Protein AF-A0A535M4Y7-F1 (afdb_monomer_lite)

Radius of gyration: 46.16 Å; chains: 1; bounding box: 148×38×88 Å

pLDDT: mean 70.55, std 17.0, range [41.28, 97.62]

Sequence (174 aa):
MDRREHSTRHRTKHQRKEDGGMINRLTSAARKRRRQQGGFTLIELLVVITILGILAAIVSVSLLGITSKARENAKKTELQTVQAAFDAMLADQQIESGVQAQVSPSPATPTGPLVTACQGPATNRMDAFPPGGNAYTGPDTTLVTFLATHYLRQAITAYKYSCDGFGTINQSGP

Structure (mmCIF, N/CA/C/O backbone):
data_AF-A0A535M4Y7-F1
#
_entry.id   AF-A0A535M4Y7-F1
#
loop_
_atom_site.group_PDB
_atom_site.id
_atom_site.type_symbol
_atom_site.label_atom_id
_atom_site.label_alt_id
_atom_site.label_comp_id
_atom_site.label_asym_id
_atom_site.label_entity_id
_atom_site.label_seq_id
_atom_site.pdbx_PDB_ins_code
_atom_site.Cartn_x
_atom_site.Cartn_y
_atom_site.Cartn_z
_atom_site.occupancy
_atom_site.B_iso_or_equiv
_atom_site.auth_seq_id
_atom_site.auth_comp_id
_atom_site.auth_asym_id
_atom_site.auth_atom_id
_atom_site.pdbx_PDB_model_num
ATOM 1 N N . MET A 1 1 ? -118.844 -15.319 53.939 1.00 42.66 1 MET A N 1
ATOM 2 C CA . MET A 1 1 ? -119.234 -16.572 53.258 1.00 42.66 1 MET A CA 1
ATOM 3 C C . MET A 1 1 ? -118.797 -16.414 51.806 1.00 42.66 1 MET A C 1
ATOM 5 O O . MET A 1 1 ? -119.512 -15.807 51.033 1.00 42.66 1 MET A O 1
ATOM 9 N N . ASP A 1 2 ? -117.505 -16.532 51.506 1.00 55.22 2 ASP A N 1
ATOM 10 C CA . ASP A 1 2 ? -116.710 -17.773 51.413 1.00 55.22 2 ASP A CA 1
ATOM 11 C C . ASP A 1 2 ? -117.135 -18.622 50.204 1.00 55.22 2 ASP A C 1
ATOM 13 O O . ASP A 1 2 ? -118.200 -19.229 50.244 1.00 55.22 2 ASP A O 1
ATOM 17 N N . ARG A 1 3 ? -116.308 -18.661 49.146 1.00 57.88 3 ARG A N 1
ATOM 18 C CA . ARG A 1 3 ? -115.567 -19.872 48.734 1.00 57.88 3 ARG A CA 1
ATOM 19 C C . ARG A 1 3 ? -115.068 -19.842 47.281 1.00 57.88 3 ARG A C 1
ATOM 21 O O . ARG A 1 3 ? -115.871 -19.809 46.361 1.00 57.88 3 ARG A O 1
ATOM 28 N N . ARG A 1 4 ? -113.752 -20.098 47.176 1.00 57.22 4 ARG A N 1
ATOM 29 C CA . ARG A 1 4 ? -113.092 -21.120 46.324 1.00 57.22 4 ARG A CA 1
ATOM 30 C C . ARG A 1 4 ? -112.972 -20.821 44.822 1.00 57.22 4 ARG A C 1
ATOM 32 O O . ARG A 1 4 ? -113.959 -20.594 44.148 1.00 57.22 4 ARG A O 1
ATOM 39 N N . GLU A 1 5 ? -111.739 -20.640 44.328 1.00 62.53 5 GLU A N 1
ATOM 40 C CA . GLU A 1 5 ? -110.820 -21.694 43.809 1.00 62.53 5 GLU A CA 1
ATOM 41 C C . GLU A 1 5 ? -111.263 -22.192 42.422 1.00 62.53 5 GLU A C 1
ATOM 43 O O . GLU A 1 5 ? -112.447 -22.333 42.178 1.00 62.53 5 GLU A O 1
ATOM 48 N N . HIS A 1 6 ? -110.444 -22.551 41.438 1.00 54.75 6 HIS A N 1
ATOM 49 C CA . HIS A 1 6 ? -109.007 -22.681 41.189 1.00 54.75 6 HIS A CA 1
ATOM 50 C C . HIS A 1 6 ? -108.929 -23.156 39.710 1.00 54.75 6 HIS A C 1
ATOM 52 O O . HIS A 1 6 ? -109.954 -23.470 39.107 1.00 54.75 6 HIS A O 1
ATOM 58 N N . SER A 1 7 ? -107.723 -23.331 39.163 1.00 52.53 7 SER A N 1
ATOM 59 C CA . SER A 1 7 ? -107.417 -24.249 38.041 1.00 52.53 7 SER A CA 1
ATOM 60 C C . SER A 1 7 ? -107.094 -23.667 36.650 1.00 52.53 7 SER A C 1
ATOM 62 O O . SER A 1 7 ? -107.932 -23.510 35.771 1.00 52.53 7 SER A O 1
ATOM 64 N N . THR A 1 8 ? -105.784 -23.452 36.487 1.00 67.31 8 THR A N 1
ATOM 65 C CA . THR A 1 8 ? -104.877 -23.998 35.455 1.00 67.31 8 THR A CA 1
ATOM 66 C C . THR A 1 8 ? -105.212 -23.882 33.960 1.00 67.31 8 THR A C 1
ATOM 68 O O . THR A 1 8 ? -106.164 -24.461 33.451 1.00 67.31 8 THR A O 1
ATOM 71 N N . ARG A 1 9 ? -104.246 -23.327 33.206 1.00 52.69 9 ARG A N 1
ATOM 72 C CA . ARG A 1 9 ? -103.663 -24.026 32.048 1.00 52.69 9 ARG A CA 1
ATOM 73 C C . ARG A 1 9 ? -102.228 -23.581 31.757 1.00 52.69 9 ARG A C 1
ATOM 75 O O . ARG A 1 9 ? -101.902 -22.405 31.649 1.00 52.69 9 ARG A O 1
ATOM 82 N N . HIS A 1 10 ? -101.393 -24.608 31.668 1.00 59.09 10 HIS A N 1
ATOM 83 C CA . HIS A 1 10 ? -99.983 -24.646 31.319 1.00 59.09 10 HIS A CA 1
ATOM 84 C C . HIS A 1 10 ? -99.640 -23.921 30.010 1.00 59.09 10 HIS A C 1
ATOM 86 O O . HIS A 1 10 ? -100.253 -24.187 28.978 1.00 59.09 10 HIS A O 1
ATOM 92 N N . ARG A 1 11 ? -98.516 -23.189 30.003 1.00 56.03 11 ARG A N 1
ATOM 93 C CA . ARG A 1 11 ? -97.591 -23.217 28.861 1.00 56.03 11 ARG A CA 1
ATOM 94 C C . ARG A 1 11 ? -96.139 -23.149 29.346 1.00 56.03 11 ARG A C 1
ATOM 96 O O . ARG A 1 11 ? -95.745 -22.297 30.133 1.00 56.03 11 ARG A O 1
ATOM 103 N N . THR A 1 12 ? -95.414 -24.165 28.910 1.00 51.47 12 THR A N 1
ATOM 104 C CA . THR A 1 12 ? -94.030 -24.594 29.142 1.00 51.47 12 THR A CA 1
ATOM 105 C C . THR A 1 12 ? -92.973 -23.497 29.322 1.00 51.47 12 THR A C 1
ATOM 107 O O . THR A 1 12 ? -92.725 -22.705 28.417 1.00 51.47 12 THR A O 1
ATOM 110 N N . LYS A 1 13 ? -92.257 -23.560 30.455 1.00 44.38 13 LYS A N 1
ATOM 111 C CA . LYS A 1 13 ? -90.900 -23.019 30.620 1.00 44.38 13 LYS A CA 1
ATOM 112 C C . LYS A 1 13 ? -89.920 -24.004 29.981 1.00 44.38 13 LYS A C 1
ATOM 114 O O . LYS A 1 13 ? -89.564 -24.996 30.605 1.00 44.38 13 LYS A O 1
ATOM 119 N N . HIS A 1 14 ? -89.504 -23.744 28.751 1.00 51.72 14 HIS A N 1
ATOM 120 C CA . HIS A 1 14 ? -88.365 -24.428 28.149 1.00 51.72 14 HIS A CA 1
ATOM 121 C C . HIS A 1 14 ? -87.448 -23.372 27.534 1.00 51.72 14 HIS A C 1
ATOM 123 O O . HIS A 1 14 ? -87.930 -22.416 26.936 1.00 51.72 14 HIS A O 1
ATOM 129 N N . GLN A 1 15 ? -86.144 -23.544 27.749 1.00 57.47 15 GLN A N 1
ATOM 130 C CA . GLN A 1 15 ? -85.050 -22.697 27.268 1.00 57.47 15 GLN A CA 1
ATOM 131 C C . GLN A 1 15 ? -85.052 -21.238 27.749 1.00 57.47 15 GLN A C 1
ATOM 133 O O . GLN A 1 15 ? -85.646 -20.379 27.115 1.00 57.47 15 GLN A O 1
ATOM 138 N N . ARG A 1 16 ? -84.267 -20.942 28.799 1.00 48.19 16 ARG A N 1
ATOM 139 C CA . ARG A 1 16 ? -83.218 -19.894 28.755 1.00 48.19 16 ARG A CA 1
ATOM 140 C C . ARG A 1 16 ? -82.410 -19.880 30.059 1.00 48.19 16 ARG A C 1
ATOM 142 O O . ARG A 1 16 ? -82.552 -18.977 30.879 1.00 48.19 16 ARG A O 1
ATOM 149 N N . LYS A 1 17 ? -81.611 -20.916 30.320 1.00 49.03 17 LYS A N 1
ATOM 150 C CA . LYS A 1 17 ? -80.768 -20.950 31.528 1.00 49.03 17 LYS A CA 1
ATOM 151 C C . LYS A 1 17 ? -79.412 -21.626 31.305 1.00 49.03 17 LYS A C 1
ATOM 153 O O . LYS A 1 17 ? -78.986 -22.377 32.163 1.00 49.03 17 LYS A O 1
ATOM 158 N N . GLU A 1 18 ? -78.721 -21.348 30.195 1.00 54.72 18 GLU A N 1
ATOM 159 C CA . GLU A 1 18 ? -77.361 -21.896 29.986 1.00 54.72 18 GLU A CA 1
ATOM 160 C C . GLU A 1 18 ? -76.272 -20.880 29.590 1.00 54.72 18 GLU A C 1
ATOM 162 O O . GLU A 1 18 ? -75.090 -21.185 29.714 1.00 54.72 18 GLU A O 1
ATOM 167 N N . ASP A 1 19 ? -76.599 -19.625 29.278 1.00 55.84 19 ASP A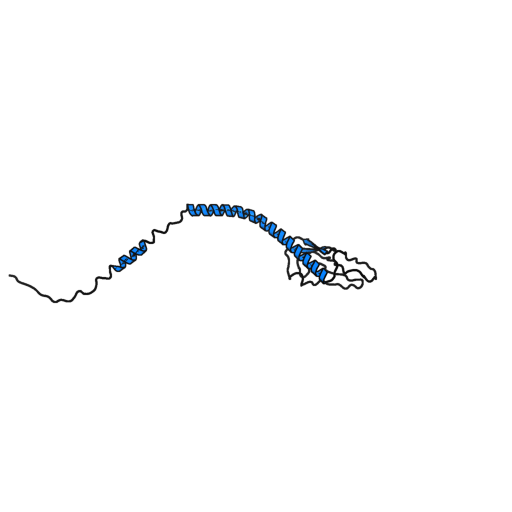 N 1
ATOM 168 C CA . ASP A 1 19 ? -75.588 -18.731 28.675 1.00 55.84 19 ASP A CA 1
ATOM 169 C C . ASP A 1 19 ? -74.665 -18.013 29.685 1.00 55.84 19 ASP A C 1
ATOM 171 O O . ASP A 1 19 ? -73.702 -17.349 29.304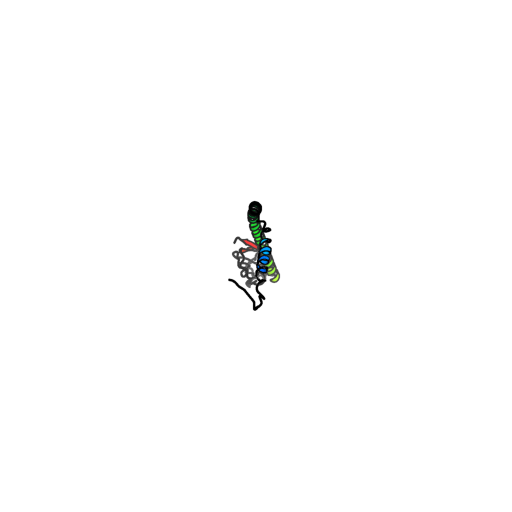 1.00 55.84 19 ASP A O 1
ATOM 175 N N . GLY A 1 20 ? -74.921 -18.135 30.993 1.00 54.19 20 GLY A N 1
ATOM 176 C CA . GLY A 1 20 ? -74.188 -17.385 32.026 1.00 54.19 20 GLY A CA 1
ATOM 177 C C . GLY A 1 20 ? -72.915 -18.054 32.565 1.00 54.19 20 GLY A C 1
ATOM 178 O O . GLY A 1 20 ? -72.068 -17.383 33.151 1.00 54.19 20 GLY A O 1
ATOM 179 N N . GLY A 1 21 ? -72.762 -19.374 32.401 1.00 54.72 21 GLY A N 1
ATOM 180 C CA . GLY A 1 21 ? -71.679 -20.142 33.039 1.00 54.72 21 GLY A CA 1
ATOM 181 C C . GLY A 1 21 ? -70.369 -20.191 32.246 1.00 54.72 21 GLY A C 1
ATOM 182 O O . GLY A 1 21 ? -69.290 -20.339 32.825 1.00 54.72 21 GLY A O 1
ATOM 183 N N . MET A 1 22 ? -70.447 -20.043 30.922 1.00 59.84 22 MET A N 1
ATOM 184 C CA . MET A 1 22 ? -69.310 -20.256 30.019 1.00 59.84 22 MET A CA 1
ATOM 185 C C . MET A 1 22 ? -68.373 -19.038 29.947 1.00 59.84 22 MET A C 1
ATOM 187 O O . MET A 1 22 ? -67.164 -19.187 29.769 1.00 59.84 22 MET A O 1
ATOM 191 N N . ILE A 1 23 ? -68.898 -17.837 30.208 1.00 61.28 23 ILE A N 1
ATOM 192 C CA . ILE A 1 23 ? -68.141 -16.576 30.162 1.00 61.28 23 ILE A CA 1
ATOM 193 C C . ILE A 1 23 ? -67.184 -16.454 31.368 1.00 61.28 23 ILE A C 1
ATOM 195 O O . ILE A 1 23 ? -66.079 -15.927 31.239 1.00 61.28 23 ILE A O 1
ATOM 199 N N . ASN A 1 24 ? -67.530 -17.044 32.521 1.00 58.97 24 ASN A N 1
ATOM 200 C CA . ASN A 1 24 ? -66.695 -17.012 33.733 1.00 58.97 24 ASN A CA 1
ATOM 201 C C . ASN A 1 24 ? -65.504 -17.989 33.718 1.00 58.97 24 ASN A C 1
ATOM 203 O O . ASN A 1 24 ? -64.610 -17.885 34.561 1.00 58.97 24 ASN A O 1
ATOM 207 N N . ARG A 1 25 ? -65.455 -18.941 32.773 1.00 58.44 25 ARG A N 1
ATOM 208 C CA . ARG A 1 25 ? -64.315 -19.869 32.629 1.00 58.44 25 ARG A CA 1
ATOM 209 C C . ARG A 1 25 ? -63.252 -19.385 31.641 1.00 58.44 25 ARG A C 1
ATOM 211 O O . ARG A 1 25 ? -62.107 -19.817 31.730 1.00 58.44 25 ARG A O 1
ATOM 218 N N . LEU A 1 26 ? -63.590 -18.440 30.762 1.00 58.56 26 LEU A N 1
ATOM 219 C CA . LEU A 1 26 ? -62.641 -17.836 29.819 1.00 58.56 26 LEU A CA 1
ATOM 220 C C . LEU A 1 26 ? -61.805 -16.717 30.466 1.00 58.56 26 LEU A C 1
ATOM 222 O O . LEU A 1 26 ? -60.653 -16.496 30.092 1.00 58.56 26 LEU A O 1
ATOM 226 N N . THR A 1 27 ? -62.335 -16.057 31.498 1.00 60.84 27 THR A N 1
ATOM 227 C CA . THR A 1 27 ? -61.642 -14.973 32.215 1.00 60.84 27 THR A CA 1
ATOM 228 C C . THR A 1 27 ? -60.601 -15.476 33.226 1.00 60.84 27 THR A C 1
ATOM 230 O O . THR A 1 27 ? -59.634 -14.771 33.527 1.00 60.84 27 THR A O 1
ATOM 233 N N . SER A 1 28 ? -60.729 -16.712 33.720 1.00 56.03 28 SER A N 1
ATOM 234 C CA . SER A 1 28 ? -59.832 -17.282 34.738 1.00 56.03 28 SER A CA 1
ATOM 235 C C . SER A 1 28 ? -58.517 -17.832 34.163 1.00 56.03 28 SER A C 1
ATOM 237 O O . SER A 1 28 ? -57.469 -17.705 34.802 1.00 56.03 28 SER A O 1
ATOM 239 N N . ALA A 1 29 ? -58.518 -18.338 32.924 1.00 59.31 29 ALA A N 1
ATOM 240 C CA . ALA A 1 29 ? -57.304 -18.795 32.236 1.00 59.31 29 ALA A CA 1
ATOM 241 C C . ALA A 1 29 ? -56.377 -17.636 31.804 1.00 59.31 29 ALA A C 1
ATOM 243 O O . ALA A 1 29 ? -55.153 -17.787 31.778 1.00 59.31 29 ALA A O 1
ATOM 244 N N . ALA A 1 30 ? -56.934 -16.451 31.524 1.00 59.59 30 ALA A N 1
ATOM 245 C CA . ALA A 1 30 ? -56.170 -15.259 31.144 1.00 59.59 30 ALA A CA 1
ATOM 246 C C . ALA A 1 30 ? -55.454 -14.580 32.333 1.00 59.59 30 ALA A C 1
ATOM 248 O O . ALA A 1 30 ? -54.444 -13.898 32.149 1.00 59.59 30 ALA A O 1
ATOM 249 N N . ARG A 1 31 ? -55.936 -14.780 33.569 1.00 58.59 31 ARG A N 1
ATOM 250 C CA . ARG A 1 31 ? -55.356 -14.168 34.780 1.00 58.59 31 ARG A CA 1
ATOM 251 C C . ARG A 1 31 ? -54.149 -14.939 35.329 1.00 58.59 31 ARG A C 1
ATOM 253 O O . ARG A 1 31 ? -53.299 -14.342 35.985 1.00 58.59 31 ARG A O 1
ATOM 260 N N . LYS A 1 32 ? -54.023 -16.239 35.025 1.00 55.34 32 LYS A N 1
ATOM 261 C CA . LYS A 1 32 ? -52.931 -17.095 35.531 1.00 55.34 32 LYS A CA 1
ATOM 262 C C . LYS A 1 32 ? -51.593 -16.899 34.796 1.00 55.34 32 LYS A C 1
ATOM 264 O O . LYS A 1 32 ? -50.551 -17.180 35.376 1.00 55.34 32 LYS A O 1
ATOM 269 N N . ARG A 1 33 ? -51.594 -16.350 33.573 1.00 61.88 33 ARG A N 1
ATOM 270 C CA . ARG A 1 33 ? -50.371 -16.132 32.768 1.00 61.88 33 ARG A CA 1
ATOM 271 C C . ARG A 1 33 ? -49.605 -14.836 33.061 1.00 61.88 33 ARG A C 1
ATOM 273 O O . ARG A 1 33 ? -48.465 -14.710 32.639 1.00 61.88 33 ARG A O 1
ATOM 280 N N . ARG A 1 34 ? -50.174 -13.886 33.814 1.00 61.78 34 ARG A N 1
ATOM 281 C CA . ARG A 1 34 ? -49.504 -12.601 34.125 1.00 61.78 34 ARG A CA 1
ATOM 282 C C . ARG A 1 34 ? -48.584 -12.641 35.350 1.00 61.78 34 ARG A C 1
ATOM 284 O O . ARG A 1 34 ? -47.967 -11.638 35.670 1.00 61.78 34 ARG A O 1
ATOM 291 N N . ARG A 1 35 ? -48.494 -13.777 36.051 1.00 60.47 35 ARG A N 1
ATOM 292 C CA . ARG A 1 35 ? -47.676 -13.928 37.273 1.00 60.47 35 ARG A CA 1
ATOM 293 C C . ARG A 1 35 ? -46.290 -14.538 37.029 1.00 60.47 35 ARG A C 1
ATOM 295 O O . ARG A 1 35 ? -45.607 -14.850 37.992 1.00 60.47 35 ARG A O 1
ATOM 302 N N . GLN A 1 36 ? -45.888 -14.721 35.769 1.00 62.91 36 GLN A N 1
ATOM 303 C CA . GLN A 1 36 ? -44.597 -15.326 35.401 1.00 62.91 36 GLN A CA 1
ATOM 304 C C . GLN A 1 36 ? -43.680 -14.394 34.596 1.00 62.91 36 GLN A C 1
ATOM 306 O O . GLN A 1 36 ? -42.619 -14.817 34.155 1.00 62.91 36 GLN A O 1
ATOM 311 N N . GLN A 1 37 ? -44.050 -13.125 34.415 1.00 65.75 37 GLN A N 1
ATOM 312 C CA . GLN A 1 37 ? -43.131 -12.132 33.862 1.00 65.75 37 GLN A CA 1
ATOM 313 C C . GLN A 1 37 ? -42.278 -11.586 35.009 1.00 65.75 37 GLN A C 1
ATOM 315 O O . GLN A 1 37 ? -42.631 -10.592 35.640 1.00 65.75 37 GLN A O 1
ATOM 320 N N . GLY A 1 38 ? -41.198 -12.299 35.336 1.00 72.31 38 GLY A N 1
ATOM 321 C CA . GLY A 1 38 ? -40.128 -11.747 36.161 1.00 72.31 38 GLY A CA 1
ATOM 322 C C . GLY A 1 38 ? -39.498 -10.585 35.400 1.00 72.31 38 GLY A C 1
ATOM 323 O O . GLY A 1 38 ? -38.984 -10.780 34.302 1.00 72.31 38 GLY A O 1
ATOM 324 N N . GLY A 1 39 ? -39.625 -9.368 35.926 1.00 76.38 39 GLY A N 1
ATOM 325 C CA . GLY A 1 39 ? -38.941 -8.208 35.364 1.00 76.38 39 GLY A CA 1
ATOM 326 C C . GLY A 1 39 ? -37.435 -8.334 35.581 1.00 76.38 39 GLY A C 1
ATOM 327 O O . GLY A 1 39 ? -37.010 -8.771 36.649 1.00 76.38 39 GLY A O 1
ATOM 328 N N . PHE A 1 40 ? -36.645 -7.945 34.579 1.00 77.31 40 PHE A N 1
ATOM 329 C CA . PHE A 1 40 ? -35.203 -7.756 34.738 1.00 77.31 40 PHE A CA 1
ATOM 330 C C . PHE A 1 40 ? -34.939 -6.773 35.876 1.00 77.31 40 PHE A C 1
ATOM 332 O O . PHE A 1 40 ? -35.613 -5.744 35.994 1.00 77.31 40 PHE A O 1
ATOM 339 N N . THR A 1 41 ? -33.965 -7.084 36.724 1.00 89.75 41 THR A N 1
ATOM 340 C CA . THR A 1 41 ? -33.597 -6.164 37.801 1.00 89.75 41 THR A CA 1
ATOM 341 C C . THR A 1 41 ? -32.758 -5.014 37.235 1.00 89.75 41 THR A C 1
ATOM 343 O O . THR A 1 41 ? -31.985 -5.192 36.295 1.00 89.75 41 THR A O 1
ATOM 346 N N . LEU A 1 42 ? -32.874 -3.811 37.809 1.00 90.12 42 LEU A N 1
ATOM 347 C CA . LEU A 1 42 ? -32.039 -2.669 37.399 1.00 90.12 42 LEU A CA 1
ATOM 348 C C . LEU A 1 42 ? -30.542 -2.966 37.564 1.00 90.12 42 LEU A C 1
ATOM 350 O O . LEU A 1 42 ? -29.731 -2.515 36.762 1.00 90.12 42 LEU A O 1
ATOM 354 N N . ILE A 1 43 ? -30.189 -3.755 38.582 1.00 93.31 43 ILE A N 1
ATOM 355 C CA . ILE A 1 43 ? -28.816 -4.202 38.844 1.00 93.31 43 ILE A CA 1
ATOM 356 C C . ILE A 1 43 ? -28.289 -5.086 37.711 1.00 93.31 43 ILE A C 1
ATOM 358 O O . ILE A 1 43 ? -27.137 -4.948 37.313 1.00 93.31 43 ILE A O 1
ATOM 362 N N . GLU A 1 44 ? -29.128 -5.963 37.171 1.00 91.06 44 GLU A N 1
ATOM 363 C CA . GLU A 1 44 ? -28.757 -6.891 36.102 1.00 91.06 44 GLU A CA 1
ATOM 364 C C . GLU A 1 44 ? -28.425 -6.147 34.809 1.00 91.06 44 GLU A C 1
ATOM 366 O O . GLU A 1 44 ? -27.428 -6.448 34.161 1.00 91.06 44 GLU A O 1
ATOM 371 N N . LEU A 1 45 ? -29.174 -5.088 34.493 1.00 92.56 45 LEU A N 1
ATOM 372 C CA . LEU A 1 45 ? -28.846 -4.222 33.361 1.00 92.56 45 LEU A CA 1
ATOM 373 C C . LEU A 1 45 ? -27.627 -3.332 33.659 1.00 92.56 45 LEU A C 1
ATOM 375 O O . LEU A 1 45 ? -26.782 -3.138 32.784 1.00 92.56 45 LEU A O 1
ATOM 379 N N . LEU A 1 46 ? -27.488 -2.844 34.896 1.00 94.38 46 LEU A N 1
ATOM 380 C CA . LEU A 1 46 ? -26.368 -2.002 35.319 1.00 94.38 46 LEU A CA 1
ATOM 381 C C . LEU A 1 46 ? -25.021 -2.726 35.207 1.00 94.38 46 LEU A C 1
ATOM 383 O O . LEU A 1 46 ? -24.079 -2.166 34.656 1.00 94.38 46 LEU A O 1
ATOM 387 N N . VAL A 1 47 ? -24.922 -3.973 35.673 1.00 95.31 47 VAL A N 1
ATOM 388 C CA . VAL A 1 47 ? -23.677 -4.757 35.577 1.00 95.31 47 VAL A CA 1
ATOM 389 C C . VAL A 1 47 ? -23.307 -5.056 34.119 1.00 95.31 47 VAL A C 1
ATOM 391 O O . VAL A 1 47 ? -22.131 -5.081 33.766 1.00 95.31 47 VAL A O 1
ATOM 394 N N . VAL A 1 48 ? -24.288 -5.234 33.234 1.00 95.88 48 VAL A N 1
ATOM 395 C CA . VAL A 1 48 ? -24.019 -5.495 31.813 1.00 95.88 48 VAL A CA 1
ATOM 396 C C . VAL A 1 48 ? -23.419 -4.268 31.133 1.00 95.88 48 VAL A C 1
ATOM 398 O O . VAL A 1 48 ? -22.383 -4.378 30.479 1.00 95.88 48 VAL A O 1
ATOM 401 N N . ILE A 1 49 ? -24.024 -3.089 31.300 1.00 96.12 49 ILE A N 1
ATOM 402 C CA . ILE A 1 49 ? -23.512 -1.874 30.649 1.00 96.12 49 ILE A CA 1
ATOM 403 C C . ILE A 1 49 ? -22.157 -1.441 31.215 1.00 96.12 49 ILE A C 1
ATOM 405 O O . ILE A 1 49 ? -21.355 -0.875 30.477 1.00 96.12 49 ILE A O 1
ATOM 409 N N . THR A 1 50 ? -21.865 -1.733 32.489 1.00 96.94 50 THR A N 1
ATOM 410 C CA . THR A 1 50 ? -20.549 -1.437 33.072 1.00 96.94 50 THR A CA 1
ATOM 411 C C . THR A 1 50 ? -19.474 -2.345 32.487 1.00 96.94 50 THR A C 1
ATOM 413 O O . THR A 1 50 ? -18.435 -1.843 32.062 1.00 96.94 50 THR A O 1
ATOM 416 N N . ILE A 1 51 ? -19.731 -3.653 32.369 1.00 96.81 51 ILE A N 1
ATOM 417 C CA . ILE A 1 51 ? -18.803 -4.585 31.711 1.00 96.81 51 ILE A CA 1
ATOM 418 C C . ILE A 1 51 ? -18.615 -4.203 30.234 1.00 96.81 51 ILE A C 1
ATOM 420 O O . ILE A 1 51 ? -17.476 -4.121 29.770 1.00 96.81 51 ILE A O 1
ATOM 424 N N . LEU A 1 52 ? -19.697 -3.898 29.504 1.00 97.12 52 LEU A N 1
ATOM 425 C CA . LEU A 1 52 ? -19.614 -3.439 28.111 1.00 97.12 52 LEU A CA 1
ATOM 426 C C . LEU A 1 52 ? -18.823 -2.128 27.983 1.00 97.12 52 LEU A C 1
ATOM 428 O O . LEU A 1 52 ? -18.026 -1.995 27.057 1.00 97.12 52 LEU A O 1
ATOM 432 N N . GLY A 1 53 ? -18.985 -1.192 28.921 1.00 97.62 53 GLY A N 1
ATOM 433 C CA . GLY A 1 53 ? -18.228 0.060 28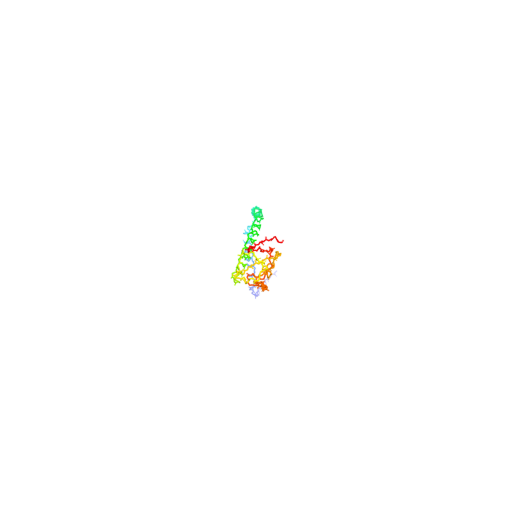.958 1.00 97.62 53 GLY A CA 1
ATOM 434 C C . GLY A 1 53 ? -16.725 -0.157 29.159 1.00 97.62 53 GLY A C 1
ATOM 435 O O . GLY A 1 53 ? -15.919 0.437 28.444 1.00 97.62 53 GLY A O 1
ATOM 436 N N . ILE A 1 54 ? -16.340 -1.053 30.075 1.00 96.56 54 ILE A N 1
ATOM 437 C CA . ILE A 1 54 ? -14.930 -1.405 30.319 1.00 96.56 54 ILE A CA 1
ATOM 438 C C . ILE A 1 54 ? -14.314 -2.057 29.074 1.00 96.56 54 ILE A C 1
ATOM 440 O O . ILE A 1 54 ? -13.235 -1.655 28.637 1.00 96.56 54 ILE A O 1
ATOM 444 N N . LEU A 1 55 ? -15.007 -3.026 28.464 1.00 97.00 55 LEU A N 1
ATOM 445 C CA . LEU A 1 55 ? -14.531 -3.690 27.247 1.00 97.00 55 LEU A CA 1
ATOM 446 C C . LEU A 1 55 ? -14.396 -2.704 26.077 1.00 97.00 55 LEU A C 1
ATOM 448 O O . LEU A 1 55 ? -13.378 -2.708 25.384 1.00 97.00 55 LEU A O 1
ATOM 452 N N . ALA A 1 56 ? -15.381 -1.820 25.888 1.00 95.69 56 ALA A N 1
ATOM 453 C CA . ALA A 1 56 ? -15.350 -0.803 24.841 1.00 95.69 56 ALA A CA 1
ATOM 454 C C . ALA A 1 56 ? -14.172 0.170 25.010 1.00 95.69 56 ALA A C 1
ATOM 456 O O . ALA A 1 56 ? -13.514 0.510 24.023 1.00 95.69 56 ALA A O 1
ATOM 457 N N . ALA A 1 57 ? -13.858 0.581 26.244 1.00 94.56 57 ALA A N 1
ATOM 458 C CA . ALA A 1 57 ? -12.733 1.471 26.527 1.00 94.56 57 ALA A CA 1
ATOM 459 C C . ALA A 1 57 ? -11.380 0.843 26.140 1.00 94.56 57 ALA A C 1
ATOM 461 O O . ALA A 1 57 ? -10.567 1.491 25.480 1.00 94.56 57 ALA A O 1
ATOM 462 N N . ILE A 1 58 ? -11.159 -0.433 26.483 1.00 93.44 58 ILE A N 1
ATOM 463 C CA . ILE A 1 58 ? -9.913 -1.154 26.163 1.00 93.44 58 ILE A CA 1
ATOM 464 C C . ILE A 1 58 ? -9.753 -1.314 24.645 1.00 93.44 58 ILE A C 1
ATOM 466 O O . ILE A 1 58 ? -8.692 -1.019 24.087 1.00 93.44 58 ILE A O 1
ATOM 470 N N . VAL A 1 59 ? -10.815 -1.749 23.960 1.00 92.25 59 VAL A N 1
ATOM 471 C CA . VAL A 1 59 ? -10.793 -1.956 22.504 1.00 92.25 59 VAL A CA 1
ATOM 472 C C . VAL A 1 59 ? -10.538 -0.643 21.760 1.00 92.25 59 VAL A C 1
ATOM 474 O O . VAL A 1 59 ? -9.758 -0.626 20.809 1.00 92.25 59 VAL A O 1
ATOM 477 N N . SER A 1 60 ? -11.124 0.467 22.218 1.00 91.81 60 SER A N 1
ATOM 478 C CA . SER A 1 60 ? -10.987 1.778 21.565 1.00 91.81 60 SER A CA 1
ATOM 479 C C . SER A 1 60 ? -9.528 2.227 21.431 1.00 91.81 60 SER A C 1
ATOM 481 O O . SER A 1 60 ? -9.128 2.697 20.367 1.00 91.81 60 SER A O 1
ATOM 483 N N . VAL A 1 61 ? -8.706 2.031 22.467 1.00 88.19 61 VAL A N 1
ATOM 484 C CA . VAL A 1 61 ? -7.276 2.393 22.428 1.00 88.19 61 VAL A CA 1
ATOM 485 C C . VAL A 1 61 ? -6.483 1.449 21.515 1.00 88.19 61 VAL A C 1
ATOM 487 O O . VAL A 1 61 ? -5.599 1.892 20.784 1.00 88.19 61 VAL A O 1
ATOM 490 N N . SER A 1 62 ? -6.822 0.156 21.499 1.00 84.88 62 SER A N 1
ATOM 491 C CA . SER A 1 62 ? -6.155 -0.846 20.652 1.00 84.88 62 SER A CA 1
ATOM 492 C C . SER A 1 62 ? -6.342 -0.574 19.150 1.00 84.88 62 SER A C 1
ATOM 494 O O . SER A 1 62 ? -5.402 -0.716 18.362 1.00 84.88 62 SER A O 1
ATOM 496 N N . LEU A 1 63 ? -7.529 -0.109 18.747 1.00 86.38 63 LEU A N 1
ATOM 497 C CA . LEU A 1 63 ? -7.851 0.179 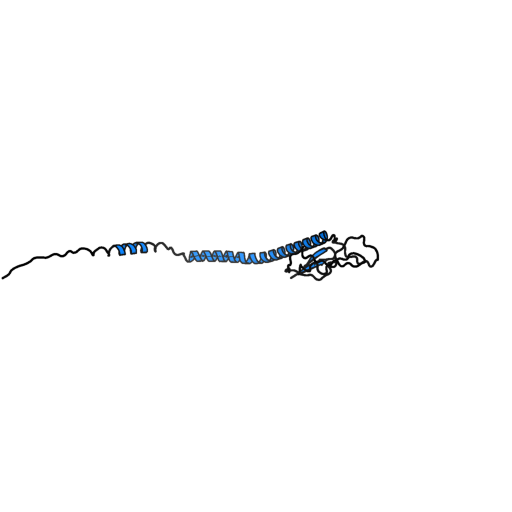17.345 1.00 86.38 63 LEU A CA 1
ATOM 498 C C . LEU A 1 63 ? -7.008 1.318 16.744 1.00 86.38 63 LEU A C 1
ATOM 500 O O . LEU A 1 63 ? -6.714 1.291 15.544 1.00 86.38 63 LEU A O 1
ATOM 504 N N . LEU A 1 64 ? -6.560 2.282 17.557 1.00 83.88 64 LEU A N 1
ATOM 505 C CA . LEU A 1 64 ? -5.733 3.403 17.090 1.00 83.88 64 LEU A CA 1
ATOM 506 C C . LEU A 1 64 ? -4.402 2.927 16.479 1.00 83.88 64 LEU A C 1
ATOM 508 O O . LEU A 1 64 ? -3.983 3.441 15.444 1.00 83.88 64 LEU A O 1
ATOM 512 N N . GLY A 1 65 ? -3.760 1.908 17.058 1.00 82.44 65 GLY A N 1
ATOM 513 C CA . GLY A 1 65 ? -2.494 1.367 16.542 1.00 82.44 65 GLY A CA 1
ATOM 514 C C . GLY A 1 65 ? -2.662 0.435 15.336 1.00 82.44 65 GLY A C 1
ATOM 515 O O . GLY A 1 65 ? -1.834 0.432 14.422 1.00 82.44 65 GLY A O 1
ATOM 516 N N . ILE A 1 66 ? -3.754 -0.337 15.304 1.00 89.31 66 ILE A N 1
ATOM 517 C CA . ILE A 1 66 ? -4.015 -1.332 14.251 1.00 89.31 66 ILE A CA 1
ATOM 518 C C . ILE A 1 66 ? -4.204 -0.656 12.890 1.00 89.31 66 ILE A C 1
ATOM 520 O O . ILE A 1 66 ? -3.669 -1.132 11.890 1.00 89.31 66 ILE A O 1
ATOM 524 N N . THR A 1 67 ? -4.918 0.470 12.843 1.00 88.44 67 THR A N 1
ATOM 525 C CA . THR A 1 67 ? -5.167 1.196 11.586 1.00 88.44 67 THR A CA 1
ATOM 526 C C . THR A 1 67 ? -3.883 1.735 10.955 1.00 88.44 67 THR A C 1
ATOM 528 O O . THR A 1 67 ? -3.703 1.618 9.743 1.00 88.44 67 THR A O 1
ATOM 531 N N . SER A 1 68 ? -2.962 2.268 11.763 1.00 88.88 68 SER A N 1
ATOM 532 C CA . SER A 1 68 ? -1.652 2.732 11.294 1.00 88.88 68 SER A CA 1
ATOM 533 C C . SER A 1 68 ? -0.828 1.581 10.709 1.00 88.88 68 SER A C 1
ATOM 535 O O . SER A 1 68 ? -0.368 1.657 9.569 1.00 88.88 68 SER A O 1
ATOM 537 N N . LYS A 1 69 ? -0.743 0.458 11.435 1.00 90.75 69 LYS A N 1
ATOM 538 C CA . LYS A 1 69 ? -0.030 -0.742 10.974 1.00 90.75 69 LYS A CA 1
ATOM 539 C C . LYS A 1 69 ? -0.640 -1.325 9.697 1.00 90.75 69 LYS A C 1
ATOM 541 O O . LYS A 1 69 ? 0.088 -1.739 8.800 1.00 90.75 69 LYS A O 1
ATOM 546 N N . ALA A 1 70 ? -1.968 -1.335 9.591 1.00 90.38 70 ALA A N 1
ATOM 547 C CA . ALA A 1 70 ? -2.665 -1.780 8.389 1.00 90.38 70 ALA A CA 1
ATOM 548 C C . ALA A 1 70 ? -2.330 -0.897 7.177 1.00 90.38 70 ALA A C 1
ATOM 550 O O . ALA A 1 70 ? -2.068 -1.427 6.101 1.00 90.38 70 ALA A O 1
ATOM 551 N N . ARG A 1 71 ? -2.270 0.431 7.354 1.00 89.56 71 ARG A N 1
ATOM 552 C CA . ARG A 1 71 ? -1.853 1.368 6.297 1.00 89.56 71 ARG A CA 1
ATOM 553 C C . ARG A 1 71 ? -0.399 1.163 5.886 1.00 89.56 71 ARG A C 1
ATOM 555 O O . ARG A 1 71 ? -0.116 1.153 4.696 1.00 89.56 71 ARG A O 1
ATOM 562 N N . GLU A 1 72 ? 0.512 0.970 6.837 1.00 91.06 72 GLU A N 1
ATOM 563 C CA . GLU A 1 72 ? 1.924 0.711 6.530 1.00 91.06 72 GLU A CA 1
ATOM 564 C C . GLU A 1 72 ? 2.110 -0.610 5.771 1.00 91.06 72 GLU A C 1
ATOM 566 O O . GLU A 1 72 ? 2.854 -0.670 4.792 1.00 91.06 72 GLU A O 1
ATOM 571 N N . ASN A 1 73 ? 1.401 -1.661 6.185 1.00 92.19 73 ASN A N 1
ATOM 572 C CA . ASN A 1 73 ? 1.422 -2.942 5.489 1.00 92.19 73 ASN A CA 1
ATOM 573 C C . ASN A 1 73 ? 0.842 -2.819 4.076 1.00 92.19 73 ASN A C 1
ATOM 575 O O . ASN A 1 73 ? 1.476 -3.274 3.131 1.00 92.19 73 ASN A O 1
ATOM 579 N N . ALA A 1 74 ? -0.306 -2.151 3.920 1.00 89.69 74 ALA A N 1
ATOM 580 C CA . ALA A 1 74 ? -0.906 -1.898 2.612 1.00 89.69 74 ALA A CA 1
ATOM 581 C C . ALA A 1 74 ? 0.053 -1.122 1.698 1.00 89.69 74 ALA A C 1
ATOM 583 O O . ALA A 1 74 ? 0.279 -1.531 0.564 1.00 89.69 74 ALA A O 1
ATOM 584 N N . LYS A 1 75 ? 0.694 -0.074 2.231 1.00 90.44 75 LYS A N 1
ATOM 585 C CA . LYS A 1 75 ? 1.706 0.726 1.537 1.00 90.44 75 LYS A CA 1
ATOM 586 C C . LYS A 1 75 ? 2.851 -0.148 0.999 1.00 90.44 75 LYS A C 1
ATOM 588 O O . LYS A 1 75 ? 3.218 -0.018 -0.168 1.00 90.44 75 LYS A O 1
ATOM 593 N N . LYS A 1 76 ? 3.397 -1.047 1.829 1.00 91.75 76 LYS A N 1
ATOM 594 C CA . LYS A 1 76 ? 4.481 -1.973 1.446 1.00 91.75 76 LYS A CA 1
ATOM 595 C C . LYS A 1 76 ? 4.033 -2.987 0.393 1.00 91.75 76 LYS A C 1
ATOM 597 O O . LYS A 1 76 ? 4.751 -3.201 -0.579 1.00 91.75 76 LYS A O 1
ATOM 602 N N . THR A 1 77 ? 2.857 -3.587 0.567 1.00 91.50 77 THR A N 1
ATOM 603 C CA . THR A 1 77 ? 2.291 -4.542 -0.397 1.00 91.50 77 THR A CA 1
ATOM 604 C C . THR A 1 77 ? 2.037 -3.888 -1.754 1.00 91.50 77 THR A C 1
ATOM 606 O O . THR A 1 77 ? 2.331 -4.482 -2.790 1.00 91.50 77 THR A O 1
ATOM 609 N N . GLU A 1 78 ? 1.540 -2.652 -1.765 1.00 88.44 78 GLU A N 1
ATOM 610 C CA . GLU A 1 78 ? 1.306 -1.895 -2.994 1.00 88.44 78 GLU A CA 1
ATOM 611 C C . GLU A 1 78 ? 2.624 -1.614 -3.726 1.00 88.44 78 GLU A C 1
ATOM 613 O O . GLU A 1 78 ? 2.727 -1.889 -4.916 1.00 88.44 78 GLU A O 1
ATOM 618 N N . LEU A 1 79 ? 3.668 -1.166 -3.015 1.00 90.38 79 LEU A N 1
ATOM 619 C CA . LEU A 1 79 ? 5.000 -0.968 -3.600 1.00 90.38 79 LEU A CA 1
ATOM 620 C C . LEU A 1 79 ? 5.566 -2.254 -4.223 1.00 90.38 79 LEU A C 1
ATOM 622 O O . LEU A 1 79 ? 6.053 -2.219 -5.349 1.00 90.38 79 LEU A O 1
ATOM 626 N N . GLN A 1 80 ? 5.464 -3.389 -3.529 1.00 91.19 80 GLN A N 1
ATOM 627 C CA . GLN A 1 80 ? 5.908 -4.684 -4.062 1.00 91.19 80 GLN A CA 1
ATOM 628 C C . GLN A 1 80 ? 5.131 -5.092 -5.316 1.00 91.19 80 GLN A C 1
ATOM 630 O O . GLN A 1 80 ? 5.712 -5.628 -6.254 1.00 91.19 80 GLN A O 1
ATOM 635 N N . THR A 1 81 ? 3.827 -4.811 -5.344 1.00 88.88 81 THR A N 1
ATOM 636 C CA . THR A 1 81 ? 2.975 -5.092 -6.506 1.00 88.88 81 THR A CA 1
ATOM 637 C C . THR A 1 81 ? 3.401 -4.253 -7.711 1.00 88.88 81 THR A C 1
ATOM 639 O O . THR A 1 81 ? 3.503 -4.781 -8.814 1.00 88.88 81 THR A O 1
ATOM 642 N N . VAL A 1 82 ? 3.698 -2.965 -7.502 1.00 86.00 82 VAL A N 1
ATOM 643 C CA . VAL A 1 82 ? 4.170 -2.069 -8.569 1.00 86.00 82 VAL A CA 1
ATOM 644 C C . VAL A 1 82 ? 5.557 -2.482 -9.069 1.00 86.00 82 VAL A C 1
ATOM 646 O O . VAL A 1 82 ? 5.756 -2.531 -10.278 1.00 86.00 82 VAL A O 1
ATOM 649 N N . GLN A 1 83 ? 6.490 -2.837 -8.176 1.00 86.94 83 GLN A N 1
ATOM 650 C CA . GLN A 1 83 ? 7.810 -3.348 -8.572 1.00 86.94 83 GLN A CA 1
ATOM 651 C C . GLN A 1 83 ? 7.687 -4.626 -9.407 1.00 86.94 83 GLN A C 1
ATOM 653 O O . GLN A 1 83 ? 8.243 -4.693 -10.494 1.00 86.94 83 GLN A O 1
ATOM 658 N N . ALA A 1 84 ? 6.907 -5.610 -8.952 1.00 87.88 84 ALA A N 1
ATOM 659 C CA . ALA A 1 84 ? 6.738 -6.866 -9.680 1.00 87.88 84 ALA A CA 1
ATOM 660 C C . ALA A 1 84 ? 6.099 -6.661 -11.064 1.00 87.88 84 ALA A C 1
ATOM 662 O O . ALA A 1 84 ? 6.489 -7.309 -12.032 1.00 87.88 84 ALA A O 1
ATOM 663 N N . ALA A 1 85 ? 5.127 -5.750 -11.170 1.00 83.94 85 ALA A N 1
ATOM 664 C CA . ALA A 1 85 ? 4.518 -5.383 -12.445 1.00 83.94 85 ALA A CA 1
ATOM 665 C C . ALA A 1 85 ? 5.524 -4.708 -13.392 1.00 83.94 85 ALA A C 1
ATOM 667 O O . ALA A 1 85 ? 5.522 -4.986 -14.591 1.00 83.94 85 ALA A O 1
ATOM 668 N N . PHE A 1 86 ? 6.390 -3.848 -12.854 1.00 81.06 86 PHE A N 1
ATOM 669 C CA . PHE A 1 86 ? 7.464 -3.211 -13.606 1.00 81.06 86 PHE A CA 1
ATOM 670 C C . PHE A 1 86 ? 8.501 -4.233 -14.090 1.00 81.06 86 PHE A C 1
ATOM 672 O O . PHE A 1 86 ? 8.803 -4.267 -15.279 1.00 81.06 86 PHE A O 1
ATOM 679 N N . ASP A 1 87 ? 8.965 -5.130 -13.220 1.00 81.69 87 ASP A N 1
ATOM 680 C CA . ASP A 1 87 ? 9.919 -6.186 -13.579 1.00 81.69 87 ASP A CA 1
ATOM 681 C C . ASP A 1 87 ? 9.342 -7.124 -14.652 1.00 81.69 87 ASP A C 1
ATOM 683 O O . ASP A 1 87 ? 10.039 -7.505 -15.592 1.00 81.69 87 ASP A O 1
ATOM 687 N N . ALA A 1 88 ? 8.050 -7.460 -14.556 1.00 82.38 88 ALA A N 1
ATOM 688 C CA . ALA A 1 88 ? 7.355 -8.268 -15.556 1.00 82.38 88 ALA A CA 1
ATOM 689 C C . ALA A 1 88 ? 7.288 -7.569 -16.922 1.00 82.38 88 ALA A C 1
ATOM 691 O O . ALA A 1 88 ? 7.530 -8.208 -17.944 1.00 82.38 88 ALA A O 1
ATOM 692 N N . MET A 1 89 ? 7.006 -6.262 -16.939 1.00 78.25 89 MET A N 1
ATOM 693 C CA . MET A 1 89 ? 7.025 -5.457 -18.162 1.00 78.25 89 MET A CA 1
ATOM 694 C C . MET A 1 89 ? 8.415 -5.455 -18.806 1.00 78.25 89 MET A C 1
ATOM 696 O O . MET A 1 89 ? 8.525 -5.613 -20.020 1.00 78.25 89 MET A O 1
ATOM 700 N N . LEU A 1 90 ? 9.473 -5.292 -18.010 1.00 76.56 90 LEU A N 1
ATOM 701 C CA . LEU A 1 90 ? 10.843 -5.298 -18.522 1.00 76.56 90 LEU A CA 1
ATOM 702 C C . LEU A 1 90 ? 11.249 -6.669 -19.064 1.00 76.56 90 LEU A C 1
ATOM 704 O O . LEU A 1 90 ? 11.842 -6.746 -20.138 1.00 76.56 90 LEU A O 1
ATOM 708 N N . ALA A 1 91 ? 10.865 -7.747 -18.380 1.00 78.31 91 ALA A N 1
ATOM 709 C CA . ALA A 1 91 ? 11.110 -9.107 -18.843 1.00 78.31 91 ALA A CA 1
ATOM 710 C C . ALA A 1 91 ? 10.395 -9.414 -20.173 1.00 78.31 91 ALA A C 1
ATOM 712 O O . ALA A 1 91 ? 11.014 -9.966 -21.081 1.00 78.31 91 ALA A O 1
ATOM 713 N N . ASP A 1 92 ? 9.121 -9.031 -20.308 1.00 77.88 92 ASP A N 1
ATOM 714 C CA . ASP A 1 92 ? 8.327 -9.232 -21.530 1.00 77.88 92 ASP A CA 1
ATOM 715 C C . ASP A 1 92 ? 8.896 -8.456 -22.726 1.00 77.88 92 ASP A C 1
ATOM 717 O O . ASP A 1 92 ? 8.961 -8.963 -23.843 1.00 77.88 92 ASP A O 1
ATOM 721 N N . GLN A 1 93 ? 9.386 -7.241 -22.478 1.00 73.69 93 GLN A N 1
ATOM 722 C CA . GLN A 1 93 ? 9.952 -6.376 -23.514 1.00 73.69 93 GLN A CA 1
ATOM 723 C C . GLN A 1 93 ? 11.446 -6.623 -23.772 1.00 73.69 93 GLN A C 1
ATOM 725 O O . GLN A 1 93 ? 12.043 -5.916 -24.584 1.00 73.69 93 GLN A O 1
ATOM 730 N N . GLN A 1 94 ? 12.053 -7.615 -23.108 1.00 73.88 94 GLN A N 1
ATOM 731 C CA . GLN A 1 94 ? 13.487 -7.921 -23.191 1.00 73.88 94 GLN A CA 1
ATOM 732 C C . GLN A 1 94 ? 14.376 -6.704 -22.872 1.00 73.88 94 GLN A C 1
ATOM 734 O O . GLN A 1 94 ? 15.409 -6.479 -23.505 1.00 73.88 94 GLN A O 1
ATOM 739 N N . ILE A 1 95 ? 13.954 -5.903 -21.893 1.00 71.62 95 ILE A N 1
ATOM 740 C CA . ILE A 1 95 ? 14.677 -4.724 -21.430 1.00 71.62 95 ILE A CA 1
ATOM 741 C C . ILE A 1 95 ? 15.437 -5.075 -20.156 1.00 71.62 95 ILE A C 1
ATOM 743 O O . ILE A 1 95 ? 14.867 -5.572 -19.186 1.00 71.62 95 ILE A O 1
ATOM 747 N N . GLU A 1 96 ? 16.730 -4.778 -20.133 1.00 68.19 96 GLU A N 1
ATOM 748 C CA . GLU A 1 96 ? 17.552 -4.996 -18.954 1.00 68.19 96 GLU A CA 1
ATOM 749 C C . GLU A 1 96 ? 17.395 -3.836 -17.958 1.00 68.19 96 GLU A C 1
ATOM 751 O O . GLU A 1 96 ? 17.501 -2.651 -18.291 1.00 68.19 96 GLU A O 1
ATOM 756 N N . SER A 1 97 ? 17.125 -4.198 -16.702 1.00 62.25 97 SER A N 1
ATOM 757 C CA . SER A 1 97 ? 17.183 -3.286 -15.555 1.00 62.25 97 SER A CA 1
ATOM 758 C C . SER A 1 97 ? 18.628 -3.150 -15.083 1.00 62.25 97 SER A C 1
ATOM 760 O O . SER A 1 97 ? 19.369 -4.129 -15.095 1.00 62.25 97 SER A O 1
ATOM 762 N N . GLY A 1 98 ? 19.031 -1.975 -14.598 1.00 55.38 98 GLY A N 1
ATOM 763 C CA . GLY A 1 98 ? 20.322 -1.826 -13.911 1.00 55.38 98 GLY A CA 1
ATOM 764 C C . GLY A 1 98 ? 21.454 -1.220 -14.741 1.00 55.38 98 GLY A C 1
ATOM 765 O O . GLY A 1 98 ? 22.535 -0.979 -14.204 1.00 55.38 98 GLY A O 1
ATOM 766 N N . VAL A 1 99 ? 21.216 -0.914 -16.014 1.00 51.91 99 VAL A N 1
ATOM 767 C CA . VAL A 1 99 ? 22.160 -0.166 -16.845 1.00 51.91 99 VAL A CA 1
ATOM 768 C C . VAL A 1 99 ? 21.588 1.230 -17.046 1.00 51.91 99 VAL A C 1
ATOM 770 O O . VAL A 1 99 ? 20.519 1.393 -17.632 1.00 51.91 99 VAL A O 1
ATOM 773 N N . GLN A 1 100 ? 22.286 2.256 -16.549 1.00 49.59 100 GLN A N 1
ATOM 774 C CA . GLN A 1 100 ? 21.922 3.626 -16.901 1.00 49.59 100 GLN A CA 1
ATOM 775 C C . GLN A 1 100 ? 21.972 3.751 -18.417 1.00 49.59 100 GLN A C 1
ATOM 777 O O . GLN A 1 100 ? 22.957 3.331 -19.023 1.00 49.59 100 GLN A O 1
ATOM 782 N N . ALA A 1 101 ? 20.933 4.332 -19.020 1.00 50.16 101 ALA A N 1
ATOM 783 C CA . ALA A 1 101 ? 20.938 4.633 -20.440 1.00 50.16 101 ALA A CA 1
ATOM 784 C C . ALA A 1 101 ? 22.182 5.462 -20.782 1.00 50.16 101 ALA A C 1
ATOM 786 O O . ALA A 1 101 ? 22.231 6.668 -20.541 1.00 50.16 101 ALA A O 1
ATOM 787 N N . GLN A 1 102 ? 23.218 4.804 -21.307 1.00 44.47 102 GLN A N 1
ATOM 788 C CA . GLN A 1 102 ? 24.399 5.478 -21.807 1.00 44.47 102 GLN A CA 1
ATOM 789 C C . GLN A 1 102 ? 24.009 6.100 -23.140 1.00 44.47 102 GLN A C 1
ATOM 791 O O . GLN A 1 102 ? 24.153 5.487 -24.196 1.00 44.47 102 GLN A O 1
ATOM 796 N N . VAL A 1 103 ? 23.517 7.336 -23.089 1.00 47.12 103 VAL A N 1
ATOM 797 C CA . VAL A 1 103 ? 23.440 8.215 -24.258 1.00 47.12 103 VAL A CA 1
ATOM 798 C C . VAL A 1 103 ? 24.878 8.521 -24.684 1.00 47.12 103 VAL A C 1
ATOM 800 O O . VAL A 1 103 ? 25.484 9.507 -24.278 1.00 47.12 103 VAL A O 1
ATOM 803 N N . SER A 1 104 ? 25.471 7.600 -25.439 1.00 41.28 104 SER A N 1
ATOM 804 C CA . SER A 1 104 ? 26.777 7.782 -26.062 1.00 41.28 104 SER A CA 1
ATOM 805 C C . SER A 1 104 ? 26.533 8.352 -27.460 1.00 41.28 104 SER A C 1
ATOM 807 O O . SER A 1 104 ? 25.901 7.671 -28.266 1.00 41.28 104 SER A O 1
ATOM 809 N N . PRO A 1 105 ? 27.002 9.568 -27.791 1.00 41.66 105 PRO A N 1
ATOM 810 C CA . PRO A 1 105 ? 26.834 10.163 -29.117 1.00 41.66 105 PRO A CA 1
ATOM 811 C C . PRO A 1 105 ? 27.838 9.561 -30.120 1.00 41.66 105 PRO A C 1
ATOM 813 O O . PRO A 1 105 ? 28.637 10.274 -30.720 1.00 41.66 105 PRO A O 1
ATOM 816 N N . SER A 1 106 ? 27.853 8.234 -30.258 1.00 43.59 106 SER A N 1
ATOM 817 C CA . SER A 1 106 ? 28.757 7.506 -31.152 1.00 43.59 106 SER A CA 1
ATOM 818 C C . SER A 1 106 ? 27.950 6.722 -32.192 1.00 43.59 106 SER A C 1
ATOM 820 O O . SER A 1 106 ? 26.990 6.055 -31.809 1.00 43.59 106 SER A O 1
ATOM 822 N N . PRO A 1 107 ? 28.328 6.735 -33.484 1.00 46.16 107 PRO A N 1
ATOM 823 C CA . PRO A 1 107 ? 27.611 6.044 -34.562 1.00 46.16 107 PRO A CA 1
ATOM 824 C C . PRO A 1 107 ? 27.820 4.517 -34.554 1.00 46.16 107 PRO A C 1
ATOM 826 O O . PRO A 1 107 ? 27.643 3.855 -35.574 1.00 46.16 107 PRO A O 1
ATOM 829 N N . ALA A 1 108 ? 28.229 3.937 -33.425 1.00 47.84 108 ALA A N 1
ATOM 830 C CA . ALA A 1 108 ? 28.365 2.497 -33.303 1.00 47.84 108 ALA A CA 1
ATOM 831 C C . ALA A 1 108 ? 26.986 1.866 -33.088 1.00 47.84 108 ALA A C 1
ATOM 833 O O . ALA A 1 108 ? 26.235 2.270 -32.200 1.00 47.84 108 ALA A O 1
ATOM 834 N N . THR A 1 109 ? 26.679 0.847 -33.890 1.00 46.97 109 THR A N 1
ATOM 835 C CA . THR A 1 109 ? 25.588 -0.092 -33.635 1.00 46.97 109 THR A CA 1
ATOM 836 C C . THR A 1 109 ? 25.695 -0.566 -32.181 1.00 46.97 109 THR A C 1
ATOM 838 O O . THR A 1 109 ? 26.704 -1.183 -31.831 1.00 46.97 109 THR A O 1
ATOM 841 N N . PRO A 1 110 ? 24.719 -0.290 -31.305 1.00 47.59 110 PRO A N 1
ATOM 842 C CA . PRO A 1 110 ? 24.724 -0.855 -29.978 1.00 47.59 110 PRO A CA 1
ATOM 843 C C . PRO A 1 110 ? 24.342 -2.315 -30.156 1.00 47.59 110 PRO A C 1
ATOM 845 O O . PRO A 1 110 ? 23.190 -2.656 -30.391 1.00 47.59 110 PRO A O 1
ATOM 848 N N . THR A 1 111 ? 25.335 -3.184 -30.045 1.00 49.09 111 THR A N 1
ATOM 849 C CA . THR A 1 111 ? 25.174 -4.615 -29.766 1.00 49.09 111 THR A CA 1
ATOM 850 C C . THR A 1 111 ? 24.840 -4.868 -28.288 1.00 49.09 111 THR A C 1
ATOM 852 O O . THR A 1 111 ? 24.937 -5.998 -27.818 1.00 49.09 111 THR A O 1
ATOM 855 N N . GLY A 1 112 ? 24.480 -3.813 -27.546 1.00 51.00 112 GLY A N 1
ATOM 856 C CA . GLY A 1 112 ? 24.146 -3.854 -26.129 1.00 51.00 112 GLY A CA 1
ATOM 857 C C . GLY A 1 112 ? 22.641 -4.006 -25.872 1.00 51.00 112 GLY A C 1
ATOM 858 O O . GLY A 1 112 ? 21.831 -3.682 -26.743 1.00 51.00 112 GLY A O 1
ATOM 859 N N . PRO A 1 113 ? 22.269 -4.491 -24.680 1.00 51.88 113 PRO A N 1
ATOM 860 C CA . PRO A 1 113 ? 20.882 -4.705 -24.289 1.00 51.88 113 PRO A CA 1
ATOM 861 C C . PRO A 1 113 ? 20.090 -3.396 -24.219 1.00 51.88 113 PRO A C 1
ATOM 863 O O . PRO A 1 113 ? 20.652 -2.316 -24.022 1.00 51.88 113 PRO A O 1
ATOM 866 N N . LEU A 1 114 ? 18.768 -3.495 -24.382 1.00 55.50 114 LEU A N 1
ATOM 867 C CA . LEU A 1 114 ? 17.868 -2.358 -24.203 1.00 55.50 114 LEU A CA 1
ATOM 868 C C . LEU A 1 114 ? 17.865 -1.943 -22.733 1.00 55.50 114 LEU A C 1
ATOM 870 O O . LEU A 1 114 ? 17.864 -2.794 -21.849 1.00 55.50 114 LEU A O 1
ATOM 874 N N . VAL A 1 115 ? 17.836 -0.638 -22.476 1.00 54.47 115 VAL A N 1
ATOM 875 C CA . VAL A 1 115 ? 17.979 -0.063 -21.132 1.00 54.47 115 VAL A CA 1
ATOM 876 C C . VAL A 1 115 ? 16.815 0.872 -20.824 1.00 54.47 115 VAL A C 1
ATOM 878 O O . VAL A 1 115 ? 16.408 1.677 -21.666 1.00 54.47 115 VAL A O 1
ATOM 881 N N . THR A 1 116 ? 16.262 0.773 -1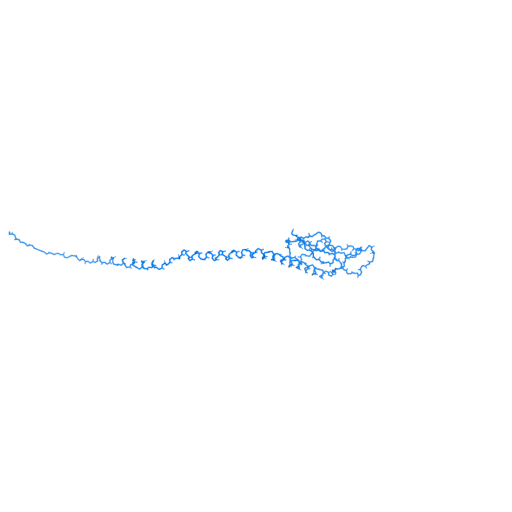9.613 1.00 57.94 116 THR A N 1
ATOM 882 C CA . THR A 1 116 ? 15.135 1.617 -19.182 1.00 57.94 116 THR A CA 1
ATOM 883 C C . THR A 1 116 ? 15.614 2.901 -18.524 1.00 57.94 116 THR A C 1
ATOM 885 O O . THR A 1 116 ? 16.367 2.871 -17.554 1.00 57.94 116 THR A O 1
ATOM 888 N N . ALA A 1 117 ? 15.090 4.039 -18.980 1.00 56.50 117 ALA A N 1
ATOM 889 C CA . ALA A 1 117 ? 15.140 5.291 -18.239 1.00 56.50 117 ALA A CA 1
ATOM 890 C C . ALA A 1 117 ? 13.726 5.656 -17.767 1.00 56.50 117 ALA A C 1
ATOM 892 O O . ALA A 1 117 ? 12.935 6.220 -18.518 1.00 56.50 117 ALA A O 1
ATOM 893 N N . CYS A 1 118 ? 13.403 5.369 -16.506 1.00 68.44 118 CYS A N 1
ATOM 894 C CA . CYS A 1 118 ? 12.308 6.064 -15.839 1.00 68.44 118 CYS A CA 1
ATOM 895 C C . CYS A 1 118 ? 12.794 7.453 -15.425 1.00 68.44 118 CYS A C 1
ATOM 897 O O . CYS A 1 118 ? 13.328 7.634 -14.333 1.00 68.44 118 CYS A O 1
ATOM 899 N N . GLN A 1 119 ? 12.677 8.440 -16.307 1.00 65.06 119 GLN A N 1
ATOM 900 C CA . GLN A 1 119 ? 13.048 9.819 -15.986 1.00 65.06 119 GLN A CA 1
ATOM 901 C C . GLN A 1 119 ? 11.802 10.691 -15.988 1.00 65.06 119 GLN A C 1
ATOM 903 O O . GLN A 1 119 ? 11.530 11.431 -16.931 1.00 65.06 119 GLN A O 1
ATOM 908 N N . GLY A 1 120 ? 11.015 10.593 -14.920 1.00 69.38 120 GLY A N 1
ATOM 909 C CA . GLY A 1 120 ? 9.814 11.400 -14.766 1.00 69.38 120 GLY A CA 1
ATOM 910 C C . GLY A 1 120 ? 9.413 11.622 -13.309 1.00 69.38 120 GLY A C 1
ATOM 911 O O . GLY A 1 120 ? 9.838 10.880 -12.420 1.00 69.38 120 GLY A O 1
ATOM 912 N N . PRO A 1 121 ? 8.595 12.656 -13.045 1.00 78.69 121 PRO A N 1
ATOM 913 C CA . PRO A 1 121 ? 8.065 12.915 -11.713 1.00 78.69 121 PRO A CA 1
ATOM 914 C C . PRO A 1 121 ? 7.167 11.763 -11.257 1.00 78.69 121 PRO A C 1
ATOM 916 O O . PRO A 1 121 ? 6.463 11.159 -12.065 1.00 78.69 121 PRO A O 1
ATOM 919 N N . ALA A 1 122 ? 7.155 11.483 -9.952 1.00 86.56 122 ALA A N 1
ATOM 920 C CA . ALA A 1 122 ? 6.346 10.404 -9.402 1.00 86.56 122 ALA A CA 1
ATOM 921 C C . ALA A 1 122 ? 4.856 10.567 -9.764 1.00 86.56 122 ALA A C 1
ATOM 923 O O . ALA A 1 122 ? 4.280 11.647 -9.603 1.00 86.56 122 ALA A O 1
ATOM 924 N N . THR A 1 123 ? 4.226 9.484 -10.214 1.00 84.12 123 THR A N 1
ATOM 925 C CA . THR A 1 123 ? 2.826 9.462 -10.657 1.00 84.12 123 THR A CA 1
ATOM 926 C C . THR A 1 123 ? 1.999 8.500 -9.811 1.00 84.12 123 THR A C 1
ATOM 928 O O . THR A 1 123 ? 2.484 7.451 -9.396 1.00 84.12 123 THR A O 1
ATOM 931 N N . ASN A 1 124 ? 0.744 8.850 -9.538 1.00 86.88 124 ASN A N 1
ATOM 932 C CA . ASN A 1 124 ? -0.248 7.942 -8.950 1.00 86.88 124 ASN A CA 1
ATOM 933 C C . ASN A 1 124 ? -1.177 7.326 -10.008 1.00 86.88 124 ASN A C 1
ATOM 935 O O . ASN A 1 124 ? -2.127 6.623 -9.678 1.00 86.88 124 ASN A O 1
ATOM 939 N N . ARG A 1 125 ? -0.940 7.630 -11.283 1.00 84.00 125 ARG A N 1
ATOM 940 C CA . ARG A 1 125 ? -1.692 7.108 -12.417 1.00 84.00 125 ARG A CA 1
ATOM 941 C C . ARG A 1 125 ? -0.967 5.896 -12.977 1.00 84.00 125 ARG A C 1
ATOM 943 O O . ARG A 1 125 ? 0.062 6.053 -13.630 1.00 84.00 125 ARG A O 1
ATOM 950 N N . MET A 1 126 ? -1.494 4.703 -12.709 1.00 81.06 126 MET A N 1
ATOM 951 C CA . MET A 1 126 ? -0.867 3.448 -13.142 1.00 81.06 126 MET A CA 1
ATOM 952 C C . MET A 1 126 ? -0.980 3.213 -14.653 1.00 81.06 126 MET A C 1
ATOM 954 O O . MET A 1 126 ? -0.173 2.495 -15.224 1.00 81.06 126 MET A O 1
ATOM 958 N N . ASP A 1 127 ? -1.936 3.871 -15.314 1.00 77.56 127 ASP A N 1
ATOM 959 C CA . ASP A 1 127 ? -2.051 3.938 -16.776 1.00 77.56 127 ASP A CA 1
ATOM 960 C C . ASP A 1 127 ? -0.934 4.762 -17.436 1.00 77.56 127 ASP A C 1
ATOM 962 O O . ASP A 1 127 ? -0.686 4.614 -18.629 1.00 77.56 127 ASP A O 1
ATOM 966 N N . ALA A 1 128 ? -0.264 5.617 -16.660 1.00 74.88 128 ALA A N 1
ATOM 967 C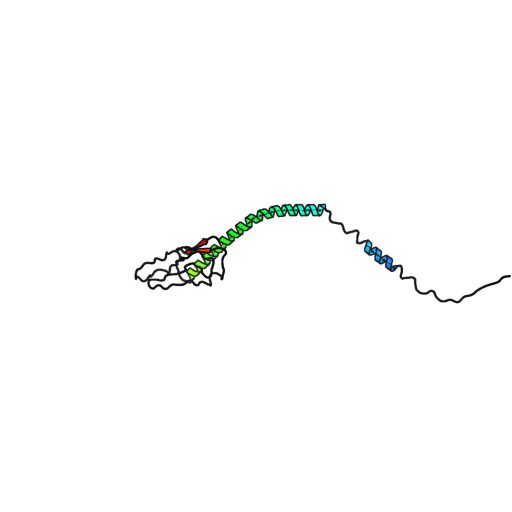 CA . ALA A 1 128 ? 0.843 6.467 -17.092 1.00 74.88 128 ALA A CA 1
ATOM 968 C C . ALA A 1 128 ? 2.179 6.069 -16.432 1.00 74.88 128 ALA A C 1
ATOM 970 O O . ALA A 1 128 ? 3.107 6.879 -16.373 1.00 74.88 128 ALA A O 1
ATOM 971 N N . PHE A 1 129 ? 2.261 4.856 -15.880 1.00 77.94 129 PHE A N 1
ATOM 972 C CA . PHE A 1 129 ? 3.462 4.313 -15.253 1.00 77.94 129 PHE A CA 1
ATOM 973 C C . PHE A 1 129 ? 4.209 3.389 -16.238 1.00 77.94 129 PHE A C 1
ATOM 975 O O . PHE A 1 129 ? 3.549 2.613 -16.930 1.00 77.94 129 PHE A O 1
ATOM 982 N N . PRO A 1 130 ? 5.557 3.413 -16.293 1.00 76.69 130 PRO A N 1
ATOM 983 C CA . PRO A 1 130 ? 6.475 4.238 -15.499 1.00 76.69 130 PRO A CA 1
ATOM 984 C C . PRO A 1 130 ? 6.503 5.725 -15.908 1.00 76.69 130 PRO A C 1
ATOM 986 O O . PRO A 1 130 ? 6.367 6.045 -17.092 1.00 76.69 130 PRO A O 1
ATOM 989 N N . PRO A 1 131 ? 6.719 6.662 -14.960 1.00 72.50 131 PRO A N 1
ATOM 990 C CA . PRO A 1 131 ? 6.788 8.080 -15.285 1.00 72.50 131 PRO A CA 1
ATOM 991 C C . PRO A 1 131 ? 8.033 8.390 -16.121 1.00 72.50 131 PRO A C 1
ATOM 993 O O . PRO A 1 131 ? 9.153 8.030 -15.758 1.00 72.50 131 PRO A O 1
ATOM 996 N N . GLY A 1 132 ? 7.831 9.100 -17.233 1.00 64.12 132 GLY A N 1
ATOM 997 C CA . GLY A 1 132 ? 8.916 9.451 -18.152 1.00 64.12 132 GLY A CA 1
ATOM 998 C C . GLY A 1 132 ? 9.484 8.256 -18.919 1.00 64.12 132 GLY A C 1
ATOM 999 O O . GLY A 1 132 ? 10.655 8.289 -19.284 1.00 64.12 132 GLY A O 1
ATOM 1000 N N . GLY A 1 133 ? 8.674 7.210 -19.127 1.00 58.09 133 GLY A N 1
ATOM 1001 C CA . GLY A 1 133 ? 9.040 5.992 -19.844 1.00 58.09 133 GLY A CA 1
ATOM 1002 C C . GLY A 1 133 ? 9.397 6.233 -21.312 1.00 58.09 133 GLY A C 1
ATOM 1003 O O . GLY A 1 133 ? 8.573 6.034 -22.203 1.00 58.09 133 GLY A O 1
ATOM 1004 N N . ASN A 1 134 ? 10.651 6.595 -21.556 1.00 55.25 134 ASN A N 1
ATOM 1005 C CA . ASN A 1 134 ? 11.284 6.485 -22.861 1.00 55.25 134 ASN A CA 1
ATOM 1006 C C . ASN A 1 134 ? 12.376 5.415 -22.745 1.00 55.25 134 ASN A C 1
ATOM 1008 O O . ASN A 1 134 ? 13.348 5.602 -22.011 1.00 55.25 134 ASN A O 1
ATOM 1012 N N . ALA A 1 135 ? 12.222 4.291 -23.448 1.00 53.03 135 ALA A N 1
ATOM 1013 C CA . ALA A 1 135 ? 13.328 3.364 -23.688 1.00 53.03 135 ALA A CA 1
ATOM 1014 C C . ALA A 1 135 ? 14.014 3.740 -25.006 1.00 53.03 135 ALA A C 1
ATOM 1016 O O . ALA A 1 135 ? 13.345 4.007 -26.009 1.00 53.03 135 ALA A O 1
ATOM 1017 N N . TYR A 1 136 ? 15.347 3.782 -24.988 1.00 48.41 136 TYR A N 1
ATOM 1018 C CA . TYR A 1 136 ? 16.170 4.149 -26.138 1.00 48.41 136 TYR A CA 1
ATOM 1019 C C . TYR A 1 136 ? 16.821 2.899 -26.719 1.00 48.41 136 TYR A C 1
ATOM 1021 O O . TYR A 1 136 ? 17.536 2.183 -26.018 1.00 48.41 136 TYR A O 1
ATOM 1029 N N . THR A 1 137 ? 16.597 2.657 -28.009 1.00 43.75 137 THR A N 1
ATOM 1030 C CA . THR A 1 137 ? 17.254 1.577 -28.749 1.00 43.75 137 THR A CA 1
ATOM 1031 C C . THR A 1 137 ? 18.127 2.192 -29.846 1.00 43.75 137 THR A C 1
ATOM 1033 O O . THR A 1 137 ? 17.675 2.521 -30.934 1.00 43.75 137 THR A O 1
ATOM 1036 N N . GLY A 1 138 ? 19.398 2.421 -29.516 1.00 44.38 138 GLY A N 1
ATOM 1037 C CA . GLY A 1 138 ? 20.447 2.763 -30.477 1.00 44.38 138 GLY A CA 1
ATOM 1038 C C . GLY A 1 138 ? 20.391 4.112 -31.208 1.00 44.38 138 GLY A C 1
ATOM 1039 O O . GLY A 1 138 ? 19.589 4.977 -30.863 1.00 44.38 138 GLY A O 1
ATOM 1040 N N . PRO A 1 139 ? 21.335 4.327 -32.154 1.00 42.97 139 PRO A N 1
ATOM 1041 C CA . PRO A 1 139 ? 21.675 5.635 -32.721 1.00 42.97 139 PRO A CA 1
ATOM 1042 C C . PRO A 1 139 ? 20.544 6.255 -33.543 1.00 42.97 139 PRO A C 1
ATOM 1044 O O . PRO A 1 139 ? 20.490 7.478 -33.657 1.00 42.97 139 PRO A O 1
ATOM 1047 N N . ASP A 1 140 ? 19.614 5.432 -34.028 1.00 42.59 140 ASP A N 1
ATOM 1048 C CA . ASP A 1 140 ? 18.399 5.874 -34.701 1.00 42.59 140 ASP A CA 1
ATOM 1049 C C . ASP A 1 140 ? 17.229 5.741 -33.723 1.00 42.59 140 ASP A C 1
ATOM 1051 O O . ASP A 1 140 ? 16.553 4.715 -33.631 1.00 42.59 140 ASP A O 1
ATOM 1055 N N . THR A 1 141 ? 17.066 6.806 -32.942 1.00 53.34 141 THR A N 1
ATOM 1056 C CA . THR A 1 141 ? 16.084 7.054 -31.880 1.00 53.34 141 THR A CA 1
ATOM 1057 C C . THR A 1 141 ? 14.689 6.485 -32.152 1.00 53.34 141 THR A C 1
ATOM 1059 O O . THR A 1 141 ? 13.756 7.195 -32.526 1.00 53.34 141 THR A O 1
ATOM 1062 N N . THR A 1 142 ? 14.503 5.201 -31.860 1.00 46.44 142 THR A N 1
ATOM 1063 C CA . THR A 1 142 ? 13.173 4.599 -31.790 1.00 46.44 142 THR A CA 1
ATOM 1064 C C . THR A 1 142 ? 12.697 4.712 -30.347 1.00 46.44 142 THR A C 1
ATOM 1066 O O . THR A 1 142 ? 13.175 3.995 -29.468 1.00 46.44 142 THR A O 1
ATOM 1069 N N . LEU A 1 143 ? 11.803 5.673 -30.092 1.00 50.84 143 LEU A N 1
ATOM 1070 C CA . LEU A 1 143 ? 11.155 5.859 -28.796 1.00 50.84 143 LEU A CA 1
ATOM 1071 C C . LEU A 1 143 ? 10.197 4.690 -28.558 1.00 50.84 143 LEU A C 1
ATOM 1073 O O . LEU A 1 143 ? 9.124 4.637 -29.159 1.00 50.84 143 LEU A O 1
ATOM 1077 N N . VAL A 1 144 ? 10.554 3.761 -27.673 1.00 49.94 144 VAL A N 1
ATOM 1078 C CA . VAL A 1 144 ? 9.569 2.804 -27.161 1.00 49.94 144 VAL A CA 1
ATOM 1079 C C . VAL A 1 144 ? 8.757 3.543 -26.100 1.00 49.94 144 VAL A C 1
ATOM 1081 O O . VAL A 1 144 ? 9.212 3.743 -24.975 1.00 49.94 144 VAL A O 1
ATOM 1084 N N . THR A 1 145 ? 7.578 4.032 -26.488 1.00 50.47 145 THR A N 1
ATOM 1085 C CA . THR A 1 145 ? 6.602 4.596 -25.552 1.00 50.47 145 THR A CA 1
ATOM 1086 C C . THR A 1 145 ? 5.944 3.443 -24.803 1.00 50.47 145 THR A C 1
ATOM 1088 O O . THR A 1 145 ? 5.189 2.666 -25.388 1.00 50.47 145 THR A O 1
ATOM 1091 N N . PHE A 1 146 ? 6.231 3.317 -23.507 1.00 56.28 146 PHE A N 1
ATOM 1092 C CA . PHE A 1 146 ? 5.614 2.298 -22.663 1.00 56.28 146 PHE A CA 1
ATOM 1093 C C . PHE A 1 146 ? 4.121 2.606 -22.482 1.00 56.28 146 PHE A C 1
ATOM 1095 O O . PHE A 1 146 ? 3.737 3.441 -21.668 1.00 56.28 146 PHE A O 1
ATOM 1102 N N . LEU A 1 147 ? 3.261 1.924 -23.234 1.00 52.50 147 LEU A N 1
ATOM 1103 C CA . LEU A 1 147 ? 1.837 1.817 -22.921 1.00 52.50 147 LEU A CA 1
ATOM 1104 C C . LEU A 1 147 ? 1.585 0.418 -22.375 1.00 52.50 147 LEU A C 1
ATOM 1106 O O . LEU A 1 147 ? 1.205 -0.493 -23.102 1.00 52.50 147 LEU A O 1
ATOM 1110 N N . ALA A 1 148 ? 1.824 0.232 -21.081 1.00 54.41 148 ALA A N 1
ATOM 1111 C CA . ALA A 1 148 ? 1.627 -1.054 -20.431 1.00 54.41 148 ALA A CA 1
ATOM 1112 C C . ALA A 1 148 ? 0.303 -1.054 -19.645 1.00 54.41 148 ALA A C 1
ATOM 1114 O O . ALA A 1 148 ? 0.265 -1.194 -18.427 1.00 54.41 148 ALA A O 1
ATOM 1115 N N . THR A 1 149 ? -0.823 -0.930 -20.356 1.00 51.34 149 THR A N 1
ATOM 1116 C CA . THR A 1 149 ? -2.182 -0.974 -19.770 1.00 51.34 149 THR A CA 1
ATOM 1117 C C . THR A 1 149 ? -2.580 -2.370 -19.251 1.00 51.34 149 THR A C 1
ATOM 1119 O O . THR A 1 149 ? -3.724 -2.580 -18.849 1.00 51.34 149 THR A O 1
ATOM 1122 N N . HIS A 1 150 ? -1.659 -3.340 -19.266 1.00 57.44 150 HIS A N 1
ATOM 1123 C CA . HIS A 1 150 ? -1.927 -4.746 -18.951 1.00 57.44 150 HIS A CA 1
ATOM 1124 C C . HIS A 1 150 ? -1.270 -5.253 -17.661 1.00 57.44 150 HIS A C 1
ATOM 1126 O O . HIS A 1 150 ? -1.746 -6.242 -17.109 1.00 57.44 150 HIS A O 1
ATOM 1132 N N . TYR A 1 151 ? -0.237 -4.581 -17.144 1.00 65.25 151 TYR A N 1
ATOM 1133 C CA . TYR A 1 151 ? 0.470 -5.032 -15.933 1.00 65.25 151 TYR A CA 1
ATOM 1134 C C . TYR A 1 151 ? -0.142 -4.473 -14.652 1.00 65.25 151 TYR A C 1
ATOM 1136 O O . TYR A 1 151 ? -0.130 -5.119 -13.605 1.00 65.25 151 TYR A O 1
ATOM 1144 N N . LEU A 1 152 ? -0.721 -3.277 -14.746 1.00 70.81 152 LEU A N 1
ATOM 1145 C CA . LEU A 1 152 ? -1.401 -2.608 -13.651 1.00 70.81 152 LEU A CA 1
ATOM 1146 C C . LEU A 1 152 ? -2.835 -2.326 -14.091 1.00 70.81 152 LEU A C 1
ATOM 1148 O O . LEU A 1 152 ? -3.084 -1.733 -15.140 1.00 70.81 152 LEU A O 1
ATOM 1152 N N . ARG A 1 153 ? -3.806 -2.781 -13.292 1.00 64.81 153 ARG A N 1
ATOM 1153 C CA . ARG A 1 153 ? -5.223 -2.466 -13.514 1.00 64.81 153 ARG A CA 1
ATOM 1154 C C . ARG A 1 153 ? -5.374 -0.942 -13.560 1.00 64.81 153 ARG A C 1
ATOM 1156 O O . ARG A 1 153 ? -4.731 -0.275 -12.758 1.00 64.81 153 ARG A O 1
ATOM 1163 N N . GLN A 1 154 ? -6.229 -0.411 -14.445 1.00 65.25 154 GLN A N 1
ATOM 1164 C CA . GLN A 1 154 ? -6.588 1.017 -14.506 1.00 65.25 154 GLN A CA 1
ATOM 1165 C C . GLN A 1 154 ? -6.958 1.527 -13.104 1.00 65.25 154 GLN A C 1
ATOM 1167 O O . GLN A 1 154 ? -8.081 1.344 -12.635 1.00 65.25 154 GLN A O 1
ATOM 1172 N N . ALA A 1 155 ? -5.984 2.092 -12.404 1.00 72.06 155 ALA A N 1
ATOM 1173 C CA . ALA A 1 155 ? -6.098 2.468 -11.012 1.00 72.06 155 ALA A CA 1
ATOM 1174 C C . ALA A 1 155 ? -5.328 3.763 -10.795 1.00 72.06 155 ALA A C 1
ATOM 1176 O O . ALA A 1 155 ? -4.197 3.932 -11.256 1.00 72.06 155 ALA A O 1
ATOM 1177 N N . ILE A 1 156 ? -5.975 4.668 -10.070 1.00 82.62 156 ILE A N 1
ATOM 1178 C CA . ILE A 1 156 ? -5.310 5.781 -9.412 1.00 82.62 156 ILE A CA 1
ATOM 1179 C C . ILE A 1 156 ? -4.972 5.289 -8.007 1.00 82.62 156 ILE A C 1
ATOM 1181 O O . ILE A 1 156 ? -5.870 4.899 -7.258 1.00 82.62 156 ILE A O 1
ATOM 1185 N N . THR A 1 157 ? -3.691 5.272 -7.666 1.00 84.75 157 THR A N 1
ATOM 1186 C CA . THR A 1 157 ? -3.198 4.834 -6.358 1.00 84.75 157 THR A CA 1
ATOM 1187 C C . THR A 1 157 ? -3.256 5.958 -5.331 1.00 84.75 157 THR A C 1
ATOM 1189 O O . THR A 1 157 ? -3.288 7.146 -5.668 1.00 84.75 157 THR A O 1
ATOM 1192 N N . ALA A 1 158 ? -3.262 5.590 -4.048 1.00 84.62 158 ALA A N 1
ATOM 1193 C CA . ALA A 1 158 ? -3.206 6.566 -2.958 1.00 84.62 158 ALA A CA 1
ATOM 1194 C C . ALA A 1 158 ? -1.825 7.235 -2.851 1.00 84.62 158 ALA A C 1
ATOM 1196 O O . ALA A 1 158 ? -1.722 8.354 -2.361 1.00 84.62 158 ALA A O 1
ATOM 1197 N N . TYR A 1 159 ? -0.779 6.550 -3.315 1.00 88.88 159 TYR A N 1
ATOM 1198 C CA . TYR A 1 159 ? 0.605 7.014 -3.306 1.00 88.88 159 TYR A CA 1
ATOM 1199 C C . TYR A 1 159 ? 1.109 7.263 -4.725 1.00 88.88 159 TYR A C 1
ATOM 1201 O O . TYR A 1 159 ? 0.546 6.757 -5.696 1.00 88.88 159 TYR A O 1
ATOM 1209 N N . LYS A 1 160 ? 2.194 8.026 -4.841 1.00 89.81 160 LYS A N 1
ATOM 1210 C CA . LYS A 1 160 ? 2.873 8.289 -6.113 1.00 89.81 160 LYS A CA 1
ATOM 1211 C C . LYS A 1 160 ? 4.148 7.462 -6.214 1.00 89.81 160 LYS A C 1
ATOM 1213 O O . LYS A 1 160 ? 4.872 7.316 -5.227 1.00 89.81 160 LYS A O 1
ATOM 1218 N N . TYR A 1 161 ? 4.454 6.994 -7.416 1.00 87.12 161 TYR A N 1
ATOM 1219 C CA . TYR A 1 161 ? 5.573 6.102 -7.689 1.00 87.12 161 TYR A CA 1
ATOM 1220 C C . TYR A 1 161 ? 6.498 6.695 -8.743 1.00 87.12 161 TYR A C 1
ATOM 1222 O O . TYR A 1 161 ? 6.035 7.220 -9.756 1.00 87.12 161 TYR A O 1
ATOM 1230 N N . SER A 1 162 ? 7.800 6.597 -8.503 1.00 85.56 162 SER A N 1
ATOM 1231 C CA . SER A 1 162 ? 8.865 6.870 -9.471 1.00 85.56 162 SER A CA 1
ATOM 1232 C C . SER A 1 162 ? 9.758 5.642 -9.605 1.00 85.56 162 SER A C 1
ATOM 1234 O O . SER A 1 162 ? 9.735 4.779 -8.733 1.00 85.56 162 SER A O 1
ATOM 1236 N N . CYS A 1 163 ? 10.567 5.565 -10.655 1.00 80.38 163 CYS A N 1
ATOM 1237 C CA . CYS A 1 163 ? 11.670 4.608 -10.724 1.00 80.38 163 CYS A CA 1
ATOM 1238 C C . CYS A 1 163 ? 12.997 5.347 -10.839 1.00 80.38 163 CYS A C 1
ATOM 1240 O O . CYS A 1 163 ? 13.034 6.485 -11.305 1.00 80.38 163 CYS A O 1
ATOM 1242 N N . ASP A 1 164 ? 14.074 4.705 -10.400 1.00 76.62 164 ASP A N 1
ATOM 1243 C CA . ASP A 1 164 ? 15.429 5.138 -10.723 1.00 76.62 164 ASP A CA 1
ATOM 1244 C C . ASP A 1 164 ? 15.935 4.490 -12.027 1.00 76.62 164 ASP A C 1
ATOM 1246 O O . ASP A 1 164 ? 15.275 3.641 -12.631 1.00 76.62 164 ASP A O 1
ATOM 1250 N N . GLY A 1 165 ? 17.127 4.896 -12.475 1.00 69.69 165 GLY A N 1
ATOM 1251 C CA . GLY A 1 165 ? 17.779 4.327 -13.663 1.00 69.69 165 GLY A CA 1
ATOM 1252 C C . GLY A 1 165 ? 18.277 2.887 -13.488 1.00 69.69 165 GLY A C 1
ATOM 1253 O O . GLY A 1 165 ? 18.859 2.343 -14.420 1.00 69.69 165 GLY A O 1
ATOM 1254 N N . PHE A 1 166 ? 18.082 2.281 -12.314 1.00 72.31 166 PHE A N 1
ATOM 1255 C CA . PHE A 1 166 ? 18.403 0.881 -12.048 1.00 72.31 166 PHE A CA 1
ATOM 1256 C C . PHE A 1 166 ? 17.156 -0.012 -12.034 1.00 72.31 166 PHE A C 1
ATOM 1258 O O . PHE A 1 166 ? 17.285 -1.224 -11.893 1.00 72.31 166 PHE A O 1
ATOM 1265 N N . GLY A 1 167 ? 15.966 0.563 -12.230 1.00 74.00 167 GLY A N 1
ATOM 1266 C CA . GLY A 1 167 ? 14.698 -0.161 -12.212 1.00 74.00 167 GLY A CA 1
ATOM 1267 C C . GLY A 1 167 ? 14.081 -0.315 -10.820 1.00 74.00 167 GLY A C 1
ATOM 1268 O O . GLY A 1 167 ? 13.095 -1.032 -10.665 1.00 74.00 167 GLY A O 1
ATOM 1269 N N . THR A 1 168 ? 14.608 0.372 -9.804 1.00 83.62 168 THR A N 1
ATOM 1270 C CA . THR A 1 168 ? 14.035 0.363 -8.452 1.00 83.62 168 THR A CA 1
ATOM 1271 C C . THR A 1 168 ? 12.853 1.318 -8.380 1.00 83.62 168 THR A C 1
ATOM 1273 O O . THR A 1 168 ? 12.995 2.517 -8.644 1.00 83.62 168 THR A O 1
ATOM 1276 N N . ILE A 1 169 ? 11.694 0.819 -7.954 1.00 86.38 169 ILE A N 1
ATOM 1277 C CA . ILE A 1 169 ? 10.513 1.642 -7.707 1.00 86.38 169 ILE A CA 1
ATOM 1278 C C . ILE A 1 169 ? 10.608 2.302 -6.330 1.00 86.38 169 ILE A C 1
ATOM 1280 O O . ILE A 1 169 ? 10.811 1.659 -5.302 1.00 86.38 169 ILE A O 1
ATOM 1284 N N . ASN A 1 170 ? 10.392 3.612 -6.307 1.00 89.44 170 ASN A N 1
ATOM 1285 C CA . ASN A 1 170 ? 10.337 4.431 -5.111 1.00 89.44 170 ASN A CA 1
ATOM 1286 C C . ASN A 1 170 ? 8.914 4.942 -4.897 1.00 89.44 170 ASN A C 1
ATOM 1288 O O . ASN A 1 170 ? 8.281 5.478 -5.808 1.00 89.44 170 ASN A O 1
ATOM 1292 N N . GLN A 1 171 ? 8.421 4.809 -3.669 1.00 90.56 171 GLN A N 1
ATOM 1293 C CA . GLN A 1 171 ? 7.112 5.314 -3.277 1.00 90.56 171 GLN A CA 1
ATOM 1294 C C . GLN A 1 171 ? 7.260 6.626 -2.515 1.00 90.56 171 GLN A C 1
ATOM 1296 O O . GLN A 1 171 ? 7.945 6.704 -1.494 1.00 90.56 171 GLN A O 1
ATOM 1301 N N . SER A 1 172 ? 6.549 7.642 -2.977 1.00 86.06 172 SER A N 1
ATOM 1302 C CA . SER A 1 172 ? 6.440 8.941 -2.318 1.00 86.06 172 SER A CA 1
ATOM 1303 C C . SER A 1 172 ? 5.093 9.069 -1.602 1.00 86.06 172 SER A C 1
ATOM 1305 O O . SER A 1 172 ? 4.187 8.259 -1.811 1.00 86.06 172 SER A O 1
ATOM 1307 N N . GLY A 1 173 ? 4.996 10.027 -0.673 1.00 78.12 173 GLY A N 1
ATOM 1308 C CA . GLY A 1 173 ? 3.777 10.271 0.104 1.00 78.12 173 GLY A CA 1
ATOM 1309 C C . GLY A 1 173 ? 2.542 10.548 -0.771 1.00 78.12 173 GLY A C 1
ATOM 1310 O O . GLY A 1 173 ? 2.689 10.777 -1.974 1.00 78.12 173 GLY A O 1
ATOM 1311 N N . PRO A 1 174 ? 1.337 10.488 -0.178 1.00 64.75 174 PRO A N 1
ATOM 1312 C CA . PRO A 1 174 ? 0.103 10.852 -0.872 1.00 64.75 174 PRO A CA 1
ATOM 1313 C C . PRO A 1 174 ? 0.126 12.317 -1.342 1.00 64.75 174 PRO A C 1
ATOM 1315 O O . PRO A 1 174 ? 0.682 13.164 -0.605 1.00 64.75 174 PRO A O 1
#

Foldseek 3Di:
DDDDDDDDDDDDDDDDDDPPPPVVVVVVVVVVVVPPPDDDDPVNVVVVVVVVVVVCVVVVVVVVVVVVVVVVVVVVVVLVLLLVLLVVLCVVVQAAAADQPPPDQDQDQPPDGWFWDLDADWAQFPQCPPGPTFIAHDDPGDTPRDRCCPSDPRDRHQWTWYAHRRSRIDTDHD

Secondary structure (DSSP, 8-state):
--------------S--STTSSHHHHHHHHHGGGG---PPPHHHHHHHHHHHHHHHHHHHHHHHHHHHHHHHHHHHHHHHHHHHHHHHHHHHTTEESS---------S---SPEEEEE-S--EEEGGGPSTTEEEEETTTTEEEE---TTTS-S-EEEEEEEE-TTS-EEEEP-